Protein AF-A0A7W3Y2T0-F1 (afdb_monomer_lite)

Foldseek 3Di:
DDDDDDPDPPCDDCDPLLLVLLVQLLVLLVVLVVLCVVDPVVCVVDPVSLVSLLVSLLSQLVSLVPDDPLVCVQQVQAVSVVSVCSNCLNVPDPPDNPSVVSSCCSPPVSVSNNVSSVCVSVVNRGRCVPDDDPPPPDDDDDDDDDDDPDDDDDDDDDDDDDDDDDDDDDD

Organism: NCBI:txid1472722

Sequence (171 aa):
MTASQPGSPDQEPLDARTRQTLHDFLDFAATAARLVARGREAHDADEMLRLSGEAILHRIGEAVARPANDFTTAHPEVRWRAMKGMRDLVAHDYGAVDHGIPWNAMAHNLPQEAAHVRRILDGAGLPIAMTAPPVLTGRSFPCRSPFPLSFHDKGPSAGGPMDLPFADRPG

Structure (mmCIF, N/CA/C/O backbone):
data_AF-A0A7W3Y2T0-F1
#
_entry.id   AF-A0A7W3Y2T0-F1
#
loop_
_atom_site.group_PDB
_atom_site.id
_atom_site.type_symbol
_atom_site.label_atom_id
_atom_site.label_alt_id
_atom_site.label_comp_id
_atom_site.label_asym_id
_atom_site.label_entity_id
_atom_site.label_seq_id
_atom_site.pdbx_PDB_ins_code
_atom_site.Cartn_x
_atom_site.Cartn_y
_atom_site.Cartn_z
_atom_site.occupancy
_atom_site.B_iso_or_equiv
_atom_site.auth_seq_id
_atom_site.auth_comp_id
_atom_site.auth_asym_id
_atom_site.auth_atom_id
_atom_site.pdbx_PDB_model_num
ATOM 1 N N . MET A 1 1 ? -46.675 2.358 22.262 1.00 40.41 1 MET A N 1
ATOM 2 C CA . MET A 1 1 ? -45.596 1.957 23.187 1.00 40.41 1 MET A CA 1
ATOM 3 C C . MET A 1 1 ? -44.780 0.874 22.506 1.00 40.41 1 MET A C 1
ATOM 5 O O . MET A 1 1 ? -45.141 -0.290 22.569 1.00 40.41 1 MET A O 1
ATOM 9 N N . THR A 1 2 ? -43.733 1.268 21.795 1.00 35.81 2 THR A N 1
ATOM 10 C CA . THR A 1 2 ? -42.737 0.357 21.222 1.00 35.81 2 THR A CA 1
ATOM 11 C C . THR A 1 2 ? -41.405 0.849 21.754 1.00 35.81 2 THR A C 1
ATOM 13 O O . THR A 1 2 ? -40.975 1.954 21.436 1.00 35.81 2 THR A O 1
ATOM 16 N N . ALA A 1 3 ? -40.830 0.088 22.680 1.00 39.66 3 ALA A N 1
ATOM 17 C CA . ALA A 1 3 ? -39.536 0.393 23.258 1.00 39.66 3 ALA A CA 1
ATOM 18 C C . ALA A 1 3 ? -38.460 0.133 22.198 1.00 39.66 3 ALA A C 1
ATOM 20 O O . ALA A 1 3 ? -38.261 -1.008 21.784 1.00 39.66 3 ALA A O 1
ATOM 21 N N . SER A 1 4 ? -37.786 1.194 21.754 1.00 36.28 4 SER A N 1
ATOM 22 C CA . SER A 1 4 ? -36.496 1.084 21.077 1.00 36.28 4 SER A CA 1
ATOM 23 C C . SER A 1 4 ? -35.505 0.465 22.057 1.00 36.28 4 SER A C 1
ATOM 25 O O . SER A 1 4 ? -35.244 1.040 23.114 1.00 36.28 4 SER A O 1
ATOM 27 N N . GLN A 1 5 ? -34.972 -0.714 21.739 1.00 42.38 5 GLN A N 1
ATOM 28 C CA . GLN A 1 5 ? -33.825 -1.242 22.470 1.00 42.38 5 GLN A CA 1
ATOM 29 C C . GLN A 1 5 ? -32.589 -0.368 22.189 1.00 42.38 5 GLN A C 1
ATOM 31 O O . GLN A 1 5 ? -32.382 0.020 21.036 1.00 42.38 5 GLN A O 1
ATOM 36 N N . PRO A 1 6 ? -31.759 -0.062 23.200 1.00 41.94 6 PRO A N 1
ATOM 37 C CA . PRO A 1 6 ? -30.452 0.536 22.972 1.00 41.94 6 PRO A CA 1
ATOM 38 C C . PRO A 1 6 ? -29.530 -0.526 22.359 1.00 41.94 6 PRO A C 1
ATOM 40 O O . PRO A 1 6 ? -29.431 -1.639 22.875 1.00 41.94 6 PRO A O 1
ATOM 43 N N . GLY A 1 7 ? -28.890 -0.194 21.236 1.00 36.25 7 GLY A N 1
ATOM 44 C CA . GLY A 1 7 ? -27.866 -1.039 20.626 1.00 36.25 7 GLY A CA 1
ATOM 45 C C . GLY A 1 7 ? -26.727 -1.313 21.611 1.00 36.25 7 GLY A C 1
ATOM 46 O O . GLY A 1 7 ? -26.342 -0.432 22.380 1.00 36.25 7 GLY A O 1
ATOM 47 N N . SER A 1 8 ? -26.230 -2.549 21.611 1.00 35.34 8 SER A N 1
ATOM 48 C CA . SER A 1 8 ? -25.136 -3.006 22.466 1.00 35.34 8 SER A CA 1
ATOM 49 C C . SER A 1 8 ? -23.892 -2.104 22.339 1.00 35.34 8 SER A C 1
ATOM 51 O O . SER A 1 8 ? -23.521 -1.760 21.218 1.00 35.34 8 SER A O 1
ATOM 53 N N . PRO A 1 9 ? -23.210 -1.759 23.448 1.00 42.84 9 PRO A N 1
ATOM 54 C CA . PRO A 1 9 ? -22.029 -0.886 23.446 1.00 42.84 9 PRO A CA 1
ATOM 55 C C . PRO A 1 9 ? -20.768 -1.511 22.814 1.00 42.84 9 PRO A C 1
ATOM 57 O O . PRO A 1 9 ? -19.776 -0.815 22.635 1.00 42.84 9 PRO A O 1
ATOM 60 N N . ASP A 1 10 ? -20.806 -2.794 22.442 1.00 42.66 10 ASP A N 1
ATOM 61 C CA . ASP A 1 10 ? -19.624 -3.567 22.026 1.00 42.66 10 ASP A CA 1
ATOM 62 C C . ASP A 1 10 ? -19.357 -3.574 20.509 1.00 42.66 10 ASP A C 1
ATOM 64 O O . ASP A 1 10 ? -18.507 -4.322 20.026 1.00 42.66 10 ASP A O 1
ATOM 68 N N . GLN A 1 11 ? -20.060 -2.747 19.733 1.00 44.31 11 GLN A N 1
ATOM 69 C CA . GLN A 1 11 ? -19.745 -2.513 18.320 1.00 44.31 11 GLN A CA 1
ATOM 70 C C . GLN A 1 11 ? -19.699 -1.015 18.052 1.00 44.31 11 GLN A C 1
ATOM 72 O O . GLN A 1 11 ? -20.593 -0.457 17.415 1.00 44.31 11 GLN A O 1
ATOM 77 N N . GLU A 1 12 ? -18.664 -0.346 18.568 1.00 50.41 12 GLU A N 1
ATOM 78 C CA . GLU A 1 12 ? -18.402 1.020 18.135 1.00 50.41 12 GLU A CA 1
ATOM 79 C C . GLU A 1 12 ? -18.149 0.988 16.616 1.00 50.41 12 GLU A C 1
ATOM 81 O O . GLU A 1 12 ? -17.284 0.233 16.152 1.00 50.41 12 GLU A O 1
ATOM 86 N N . PRO A 1 13 ? -18.925 1.731 15.809 1.00 65.50 13 PRO A N 1
ATOM 87 C CA . PRO A 1 13 ? -18.703 1.787 14.375 1.00 65.50 13 PRO A CA 1
ATOM 88 C C . PRO A 1 13 ? -17.258 2.207 14.116 1.00 65.50 13 PRO A C 1
ATOM 90 O O . PRO A 1 13 ? -16.822 3.203 14.685 1.00 65.50 13 PRO A O 1
ATOM 93 N N . LEU A 1 14 ? -16.548 1.480 13.239 1.00 76.56 14 LEU A N 1
ATOM 94 C CA . LEU A 1 14 ? -15.235 1.873 12.701 1.00 76.56 14 LEU A CA 1
ATOM 95 C C . LEU A 1 14 ? -15.157 3.400 12.590 1.00 76.56 14 LEU A C 1
ATOM 97 O O . LEU A 1 14 ? -15.945 3.990 11.834 1.00 76.56 14 LEU A O 1
ATOM 101 N N . ASP A 1 15 ? -14.255 4.031 13.342 1.00 85.25 15 ASP A N 1
ATOM 102 C CA . ASP A 1 15 ? -14.199 5.487 13.392 1.00 85.25 15 ASP A CA 1
ATOM 103 C C . ASP A 1 15 ? -13.900 6.054 11.993 1.00 85.25 15 ASP A C 1
ATOM 105 O O . ASP A 1 15 ? -13.256 5.417 11.149 1.00 85.25 15 ASP A O 1
ATOM 109 N N . ALA A 1 16 ? -14.412 7.251 11.704 1.00 86.50 16 ALA A N 1
ATOM 110 C CA . ALA A 1 16 ? -14.330 7.828 10.362 1.00 86.50 16 ALA A CA 1
ATOM 111 C C . ALA A 1 16 ? -12.880 7.988 9.872 1.00 86.50 16 ALA A C 1
ATOM 113 O O . ALA A 1 16 ? -12.608 7.823 8.681 1.00 86.50 16 ALA A O 1
ATOM 114 N N . ARG A 1 17 ? -11.939 8.260 10.784 1.00 87.31 17 ARG A N 1
ATOM 115 C CA . ARG A 1 17 ? -10.523 8.456 10.460 1.00 87.31 17 ARG A CA 1
ATOM 116 C C . ARG A 1 17 ? -9.837 7.132 10.133 1.00 87.31 17 ARG A C 1
ATOM 118 O O . ARG A 1 17 ? -9.076 7.077 9.165 1.00 87.31 17 ARG A O 1
ATOM 125 N N . THR A 1 18 ? -10.111 6.076 10.892 1.00 90.12 18 THR A N 1
ATOM 126 C CA . THR A 1 18 ? -9.623 4.725 10.591 1.00 90.12 18 THR A CA 1
ATOM 127 C C . THR A 1 18 ? -10.202 4.245 9.273 1.00 90.12 18 THR A C 1
ATOM 129 O O . THR A 1 18 ? -9.437 3.826 8.410 1.00 90.12 18 THR A O 1
ATOM 132 N N . ARG A 1 19 ? -11.512 4.406 9.043 1.00 91.06 19 ARG A N 1
ATOM 133 C CA . ARG A 1 19 ? -12.128 4.063 7.751 1.00 91.06 19 ARG A CA 1
ATOM 134 C C . ARG A 1 19 ? -11.444 4.782 6.587 1.00 91.06 19 ARG A C 1
ATOM 136 O O . ARG A 1 19 ? -11.076 4.127 5.617 1.00 91.06 19 ARG A O 1
ATOM 143 N N . GLN A 1 20 ? -11.218 6.093 6.696 1.00 91.25 20 GLN A N 1
ATOM 144 C CA . GLN A 1 20 ? -10.504 6.846 5.662 1.00 91.25 20 GLN A CA 1
ATOM 145 C C . GLN A 1 20 ? -9.081 6.315 5.454 1.00 91.25 20 GLN A C 1
ATOM 147 O O . GLN A 1 20 ? -8.663 6.096 4.326 1.00 91.25 20 GLN A O 1
ATOM 152 N N . THR A 1 21 ? -8.363 6.027 6.539 1.00 92.12 21 THR A N 1
ATOM 153 C CA . THR A 1 21 ? -7.005 5.469 6.480 1.00 92.12 21 THR A CA 1
ATOM 154 C C . THR A 1 21 ? -6.959 4.126 5.741 1.00 92.12 21 THR A C 1
ATOM 156 O O . THR A 1 21 ? -6.023 3.867 4.985 1.00 92.12 21 THR A O 1
ATOM 159 N N . LEU A 1 22 ? -7.963 3.267 5.937 1.00 94.31 22 LEU A N 1
ATOM 160 C CA . LEU A 1 22 ? -8.076 1.992 5.225 1.00 94.31 22 LEU A CA 1
ATOM 161 C C . LEU A 1 22 ? -8.384 2.188 3.733 1.00 94.31 22 LEU A C 1
ATOM 163 O O . LEU A 1 22 ? -7.882 1.427 2.908 1.00 94.31 22 LEU A O 1
ATOM 167 N N . HIS A 1 23 ? -9.163 3.208 3.367 1.00 95.19 23 HIS A N 1
ATOM 168 C CA . HIS A 1 23 ? -9.353 3.572 1.961 1.00 95.19 23 HIS A CA 1
ATOM 169 C C . HIS A 1 23 ? -8.061 4.104 1.332 1.00 95.19 23 HIS A C 1
ATOM 171 O O . HIS A 1 23 ? -7.657 3.589 0.290 1.00 95.19 23 HIS A O 1
ATOM 177 N N . ASP A 1 24 ? -7.358 5.026 2.001 1.00 94.81 24 ASP A N 1
ATOM 178 C CA . ASP A 1 24 ? -6.063 5.551 1.540 1.00 94.81 24 ASP A CA 1
ATOM 179 C C . ASP A 1 24 ? -5.069 4.402 1.292 1.00 94.81 24 ASP A C 1
ATOM 181 O O . ASP A 1 24 ? -4.380 4.342 0.272 1.00 94.81 24 ASP A O 1
ATOM 185 N N . PHE A 1 25 ? -5.034 3.437 2.215 1.00 95.50 25 PHE A N 1
ATOM 186 C CA . PHE A 1 25 ? -4.240 2.223 2.079 1.00 95.50 25 PHE A CA 1
ATOM 187 C C . PHE A 1 25 ? -4.566 1.443 0.796 1.00 95.50 25 PHE A C 1
ATOM 189 O O . PHE A 1 25 ? -3.652 1.042 0.069 1.00 95.50 25 PHE A O 1
ATOM 196 N N . LEU A 1 26 ? -5.852 1.223 0.506 1.00 97.12 26 LEU A N 1
ATOM 197 C CA . LEU A 1 26 ? -6.284 0.499 -0.691 1.00 97.12 26 LEU A CA 1
ATOM 198 C C . LEU A 1 26 ? -5.931 1.253 -1.979 1.00 97.12 26 LEU A C 1
ATOM 200 O O . LEU A 1 26 ? -5.531 0.616 -2.957 1.00 97.12 26 LEU A O 1
ATOM 204 N N . ASP A 1 27 ? -6.007 2.582 -1.976 1.00 97.56 27 ASP A N 1
ATOM 205 C CA . ASP A 1 27 ? -5.626 3.413 -3.124 1.00 97.56 27 ASP A CA 1
ATOM 206 C C . ASP A 1 27 ? -4.120 3.331 -3.413 1.00 97.56 27 ASP A C 1
ATOM 208 O O . ASP A 1 27 ? -3.691 3.193 -4.571 1.00 97.56 27 ASP A O 1
ATOM 212 N N . PHE A 1 28 ? -3.292 3.335 -2.365 1.00 97.00 28 PHE A N 1
ATOM 213 C CA . PHE A 1 28 ? -1.854 3.115 -2.510 1.00 97.00 28 PHE A CA 1
ATOM 214 C C . PHE A 1 28 ? -1.535 1.694 -2.976 1.00 97.00 28 PHE A C 1
ATOM 216 O O . PHE A 1 28 ? -0.730 1.528 -3.895 1.00 97.00 28 PHE A O 1
ATOM 223 N N . ALA A 1 29 ? -2.206 0.676 -2.431 1.00 96.69 29 ALA A N 1
ATOM 224 C CA . ALA A 1 29 ? -2.040 -0.707 -2.872 1.00 96.69 29 ALA A CA 1
ATOM 225 C C . ALA A 1 29 ? -2.439 -0.892 -4.349 1.00 96.69 29 ALA A C 1
ATOM 227 O O . ALA A 1 29 ? -1.730 -1.557 -5.105 1.00 96.69 29 ALA A O 1
ATOM 228 N N . ALA A 1 30 ? -3.519 -0.249 -4.800 1.00 97.88 30 ALA A N 1
ATOM 229 C CA . ALA A 1 30 ? -3.918 -0.252 -6.207 1.00 97.88 30 ALA A CA 1
ATOM 230 C C . ALA A 1 30 ? -2.880 0.445 -7.102 1.00 97.88 30 ALA A C 1
ATOM 232 O O . ALA A 1 30 ? -2.635 0.018 -8.232 1.00 97.88 30 ALA A O 1
ATOM 233 N N . THR A 1 31 ? -2.245 1.506 -6.603 1.00 97.75 31 THR A N 1
ATOM 234 C CA . THR A 1 31 ? -1.157 2.192 -7.311 1.00 97.75 31 THR A CA 1
ATOM 235 C C . THR A 1 31 ? 0.086 1.311 -7.422 1.00 97.75 31 THR A C 1
ATOM 237 O O . THR A 1 31 ? 0.636 1.191 -8.517 1.00 97.75 31 THR A O 1
ATOM 240 N N . ALA A 1 32 ? 0.470 0.617 -6.345 1.00 96.56 32 ALA A N 1
ATOM 241 C CA . ALA A 1 32 ? 1.538 -0.382 -6.377 1.00 96.56 32 ALA A CA 1
ATOM 242 C C . ALA A 1 32 ? 1.229 -1.512 -7.372 1.00 96.56 32 ALA A C 1
ATOM 244 O O . ALA A 1 32 ? 2.092 -1.890 -8.159 1.00 96.56 32 ALA A O 1
ATOM 245 N N . ALA A 1 33 ? -0.015 -2.000 -7.415 1.00 97.69 33 ALA A N 1
ATOM 246 C CA . ALA A 1 33 ? -0.423 -3.038 -8.361 1.00 97.69 33 ALA A CA 1
ATOM 247 C C . ALA A 1 33 ? -0.262 -2.597 -9.827 1.00 97.69 33 ALA A C 1
ATOM 249 O O . ALA A 1 33 ? 0.194 -3.382 -10.657 1.00 97.69 33 ALA A O 1
ATOM 250 N N . ARG A 1 34 ? -0.570 -1.331 -10.155 1.00 97.50 34 ARG A N 1
ATOM 251 C CA . ARG A 1 34 ? -0.328 -0.779 -11.503 1.00 97.50 34 ARG A CA 1
ATOM 252 C C . ARG A 1 34 ? 1.158 -0.713 -11.849 1.00 97.50 34 ARG A C 1
ATOM 254 O O . ARG A 1 34 ? 1.508 -0.913 -13.006 1.00 97.50 34 ARG A O 1
ATOM 261 N N . LEU A 1 35 ? 2.015 -0.439 -10.868 1.00 96.06 35 LEU A N 1
ATOM 262 C CA . LEU A 1 35 ? 3.466 -0.436 -11.045 1.00 96.06 35 LEU A CA 1
ATOM 263 C C . LEU A 1 35 ? 3.983 -1.860 -11.289 1.00 96.06 35 LEU A C 1
ATOM 265 O O . LEU A 1 35 ? 4.676 -2.092 -12.276 1.00 96.06 35 LEU A O 1
ATOM 269 N N . VAL A 1 36 ? 3.559 -2.823 -10.467 1.00 96.88 36 VAL A N 1
ATOM 270 C CA . VAL A 1 36 ? 3.893 -4.251 -10.624 1.00 96.88 36 VAL A CA 1
ATOM 271 C C . VAL A 1 36 ? 3.432 -4.791 -11.980 1.00 96.88 36 VAL A C 1
ATOM 273 O O . VAL A 1 36 ? 4.156 -5.557 -12.612 1.00 96.88 36 VAL A O 1
ATOM 276 N N . ALA A 1 37 ? 2.274 -4.349 -12.479 1.00 97.56 37 ALA A N 1
ATOM 277 C CA . ALA A 1 37 ? 1.767 -4.737 -13.796 1.00 97.56 37 ALA A CA 1
ATOM 278 C C . ALA A 1 37 ? 2.668 -4.294 -14.967 1.00 97.56 37 ALA A C 1
ATOM 280 O O . ALA A 1 37 ? 2.558 -4.862 -16.052 1.00 97.56 37 ALA A O 1
ATOM 281 N N . ARG A 1 38 ? 3.576 -3.324 -14.768 1.00 96.69 38 ARG A N 1
ATOM 282 C CA . ARG A 1 38 ? 4.591 -2.948 -15.774 1.00 96.69 38 ARG A CA 1
ATOM 283 C C . ARG A 1 38 ? 5.725 -3.972 -15.881 1.00 96.69 38 ARG A C 1
ATOM 285 O O . ARG A 1 38 ? 6.488 -3.920 -16.838 1.00 96.69 38 ARG A O 1
ATOM 292 N N . GLY A 1 39 ? 5.809 -4.907 -14.936 1.00 96.06 39 GLY A N 1
ATOM 293 C CA . GLY A 1 39 ? 6.780 -5.994 -14.924 1.00 96.06 39 GLY A CA 1
ATOM 294 C C . GLY A 1 39 ? 8.044 -5.683 -14.126 1.00 96.06 39 GLY A C 1
ATOM 295 O O . GLY A 1 39 ? 8.421 -4.528 -13.919 1.00 96.06 39 GLY A O 1
ATOM 296 N N . ARG A 1 40 ? 8.706 -6.758 -13.679 1.00 93.50 40 ARG A N 1
ATOM 297 C CA . ARG A 1 40 ? 9.927 -6.690 -12.865 1.00 93.50 40 ARG A CA 1
ATOM 298 C C . ARG A 1 40 ? 11.078 -6.024 -13.612 1.00 93.50 40 ARG A C 1
ATOM 300 O O . ARG A 1 40 ? 11.778 -5.202 -13.043 1.00 93.50 40 ARG A O 1
ATOM 307 N N . GLU A 1 41 ? 11.249 -6.368 -14.883 1.00 94.00 41 GLU A N 1
ATOM 308 C CA . GLU A 1 41 ? 12.319 -5.827 -15.721 1.00 94.00 41 GLU A CA 1
ATOM 309 C C . GLU A 1 41 ? 12.200 -4.306 -15.882 1.00 94.00 41 GLU A C 1
ATOM 311 O O . GLU A 1 41 ? 13.180 -3.593 -15.694 1.00 94.00 41 GLU A O 1
ATOM 316 N N . ALA A 1 42 ? 10.988 -3.797 -16.133 1.00 93.94 42 ALA A N 1
ATOM 317 C CA . ALA A 1 42 ? 10.744 -2.360 -16.228 1.00 93.94 42 ALA A CA 1
ATOM 318 C C . ALA A 1 42 ? 11.053 -1.641 -14.908 1.00 93.94 42 ALA A C 1
ATOM 320 O O . ALA A 1 42 ? 11.669 -0.581 -14.919 1.00 93.94 42 ALA A O 1
ATOM 321 N N . HIS A 1 43 ? 10.653 -2.226 -13.774 1.00 92.81 43 HIS A N 1
ATOM 322 C CA . HIS A 1 43 ? 10.988 -1.690 -12.456 1.00 92.81 43 HIS A CA 1
ATOM 323 C C . HIS A 1 43 ? 12.501 -1.644 -12.223 1.00 92.81 43 HIS A C 1
ATOM 325 O O . HIS A 1 43 ? 13.007 -0.627 -11.771 1.00 92.81 43 HIS A O 1
ATOM 331 N N . ASP A 1 44 ? 13.233 -2.708 -12.544 1.00 89.44 44 ASP A N 1
ATOM 332 C CA . ASP A 1 44 ? 14.676 -2.764 -12.284 1.00 89.44 44 ASP A CA 1
ATOM 333 C C . ASP A 1 44 ? 15.478 -1.841 -13.214 1.00 89.44 44 ASP A C 1
ATOM 335 O O . ASP A 1 44 ? 16.507 -1.304 -12.803 1.00 89.44 44 ASP A O 1
ATOM 339 N N . ALA A 1 45 ? 14.996 -1.626 -14.441 1.00 91.56 45 ALA A N 1
ATOM 340 C CA . ALA A 1 45 ? 15.647 -0.776 -15.435 1.00 91.56 45 ALA A CA 1
ATOM 341 C C . ALA A 1 45 ? 15.374 0.731 -15.253 1.00 91.56 45 ALA A C 1
ATOM 343 O O . ALA A 1 45 ? 16.165 1.546 -15.728 1.00 91.56 45 ALA A O 1
ATOM 344 N N . ASP A 1 46 ? 14.277 1.119 -14.591 1.00 93.50 46 ASP A N 1
ATOM 345 C CA . ASP A 1 46 ? 13.851 2.518 -14.455 1.00 93.50 46 ASP A CA 1
ATOM 346 C C . ASP A 1 46 ? 13.916 2.990 -12.993 1.00 93.50 46 ASP A C 1
ATOM 348 O O . ASP A 1 46 ? 13.112 2.612 -12.138 1.00 93.50 46 ASP A O 1
ATOM 352 N N . GLU A 1 47 ? 14.867 3.878 -12.700 1.00 90.75 47 GLU A N 1
ATOM 353 C CA . GLU A 1 47 ? 15.018 4.508 -11.386 1.00 90.75 47 GLU A CA 1
ATOM 354 C C . GLU A 1 47 ? 13.754 5.232 -10.910 1.00 90.75 47 GLU A C 1
ATOM 356 O O . GLU A 1 47 ? 13.404 5.131 -9.734 1.00 90.75 47 GLU A O 1
ATOM 361 N N . MET A 1 48 ? 13.014 5.888 -11.803 1.00 93.06 48 MET A N 1
ATOM 362 C CA . MET A 1 48 ? 11.784 6.584 -11.428 1.00 93.06 48 MET A CA 1
ATOM 363 C C . MET A 1 48 ? 10.687 5.603 -11.016 1.00 93.06 48 MET A C 1
ATOM 365 O O . MET A 1 48 ? 9.896 5.914 -10.121 1.00 93.06 48 MET A O 1
ATOM 369 N N . LEU A 1 49 ? 10.642 4.406 -11.614 1.00 93.00 49 LEU A N 1
ATOM 370 C CA . LEU A 1 49 ? 9.731 3.349 -11.168 1.00 93.00 49 LEU A CA 1
ATOM 371 C C . LEU A 1 49 ? 10.137 2.802 -9.798 1.00 93.00 49 LEU A C 1
ATOM 373 O O . LEU A 1 49 ? 9.257 2.621 -8.955 1.00 93.00 49 LEU A O 1
ATOM 377 N N . ARG A 1 50 ? 11.433 2.610 -9.529 1.00 91.19 50 ARG A N 1
ATOM 378 C CA . ARG A 1 50 ? 11.910 2.180 -8.199 1.00 91.19 50 ARG A CA 1
ATOM 379 C C . ARG A 1 50 ? 11.563 3.202 -7.121 1.00 91.19 50 ARG A C 1
ATOM 381 O O . ARG A 1 50 ? 10.872 2.868 -6.160 1.00 91.19 50 ARG A O 1
ATOM 388 N N . LEU A 1 51 ? 11.924 4.467 -7.344 1.00 91.12 51 LEU A N 1
ATOM 389 C CA . LEU A 1 51 ? 11.627 5.569 -6.425 1.00 91.12 51 LEU A CA 1
ATOM 390 C C . LEU A 1 51 ? 10.118 5.754 -6.221 1.00 91.12 51 LEU A C 1
ATOM 392 O O . LEU A 1 51 ? 9.659 6.022 -5.109 1.00 91.12 51 LEU A O 1
ATOM 396 N N . SER A 1 52 ? 9.314 5.574 -7.275 1.00 93.94 52 SER A N 1
ATOM 397 C CA . SER A 1 52 ? 7.857 5.611 -7.149 1.00 93.94 52 SER A CA 1
ATOM 398 C C . SER A 1 52 ? 7.332 4.469 -6.276 1.00 93.94 52 SER A C 1
ATOM 400 O O . SER A 1 52 ? 6.445 4.714 -5.456 1.00 93.94 52 SER A O 1
ATOM 402 N N . GLY A 1 53 ? 7.865 3.253 -6.424 1.00 93.38 53 GLY A N 1
ATOM 403 C CA . GLY A 1 53 ? 7.517 2.102 -5.590 1.00 93.38 53 GLY A CA 1
ATOM 404 C C . GLY A 1 53 ? 7.872 2.318 -4.120 1.00 93.38 53 GLY A C 1
ATOM 405 O O . GLY A 1 53 ? 7.027 2.139 -3.242 1.00 93.38 53 GLY A O 1
ATOM 406 N N . GLU A 1 54 ? 9.083 2.799 -3.853 1.00 91.75 54 GLU A N 1
ATOM 407 C CA . GLU A 1 54 ? 9.552 3.166 -2.512 1.00 91.75 54 GLU A CA 1
ATOM 408 C C . GLU A 1 54 ? 8.657 4.230 -1.860 1.00 91.75 54 GLU A C 1
ATOM 410 O O . GLU A 1 54 ? 8.207 4.062 -0.723 1.00 91.75 54 GLU A O 1
ATOM 415 N N . ALA A 1 55 ? 8.303 5.286 -2.599 1.00 93.19 55 ALA A N 1
ATOM 416 C CA . ALA A 1 55 ? 7.405 6.328 -2.107 1.00 93.19 55 ALA A CA 1
ATOM 417 C C . ALA A 1 55 ? 6.001 5.790 -1.773 1.00 93.19 55 ALA A C 1
ATOM 419 O O . ALA A 1 55 ? 5.386 6.225 -0.795 1.00 93.19 55 ALA A O 1
ATOM 420 N N . ILE A 1 56 ? 5.483 4.840 -2.559 1.00 94.75 56 ILE A N 1
ATOM 421 C CA . ILE A 1 56 ? 4.196 4.188 -2.278 1.00 94.75 56 ILE A CA 1
ATOM 422 C C . ILE A 1 56 ? 4.284 3.368 -0.986 1.00 94.75 56 ILE A C 1
ATOM 424 O O . ILE A 1 56 ? 3.417 3.508 -0.122 1.00 94.75 56 ILE A O 1
ATOM 428 N N . LEU A 1 57 ? 5.335 2.562 -0.817 1.00 93.50 57 LEU A N 1
ATOM 429 C CA . LEU A 1 57 ? 5.550 1.765 0.397 1.00 93.50 57 LEU A CA 1
ATOM 430 C C . LEU A 1 57 ? 5.690 2.643 1.645 1.00 93.50 57 LEU A C 1
ATOM 432 O O . LEU A 1 57 ? 5.118 2.329 2.692 1.00 93.50 57 LEU A O 1
ATOM 436 N N . HIS A 1 58 ? 6.371 3.782 1.523 1.00 92.69 58 HIS A N 1
ATOM 437 C CA . HIS A 1 58 ? 6.481 4.754 2.604 1.00 92.69 58 HIS A CA 1
ATOM 438 C C . HIS A 1 58 ? 5.118 5.329 3.013 1.00 92.69 58 HIS A C 1
ATOM 440 O O . HIS A 1 58 ? 4.768 5.315 4.195 1.00 92.69 58 HIS A O 1
ATOM 446 N N . ARG A 1 59 ? 4.311 5.769 2.038 1.00 93.81 59 ARG A N 1
ATOM 447 C CA . ARG A 1 59 ? 2.956 6.299 2.282 1.00 93.81 59 ARG A CA 1
ATOM 448 C C . ARG A 1 59 ? 2.030 5.263 2.906 1.00 93.81 59 ARG A C 1
ATOM 450 O O . ARG A 1 59 ? 1.251 5.598 3.795 1.00 93.81 59 ARG A O 1
ATOM 457 N N . ILE A 1 60 ? 2.143 4.005 2.483 1.00 94.25 60 ILE A N 1
ATOM 458 C CA . ILE A 1 60 ? 1.421 2.891 3.100 1.00 94.25 60 ILE A CA 1
ATOM 459 C C . ILE A 1 60 ? 1.809 2.761 4.572 1.00 94.25 60 ILE A C 1
ATOM 461 O O . ILE A 1 60 ? 0.919 2.727 5.421 1.00 94.25 60 ILE A O 1
ATOM 465 N N . GLY A 1 61 ? 3.110 2.744 4.877 1.00 92.25 61 GLY A N 1
ATOM 466 C CA . GLY A 1 61 ? 3.619 2.677 6.248 1.00 92.25 61 GLY A CA 1
ATOM 467 C C . GLY A 1 61 ? 3.123 3.824 7.132 1.00 92.25 61 GLY A C 1
ATOM 468 O O . GLY A 1 61 ? 2.771 3.603 8.292 1.00 92.25 61 GLY A O 1
ATOM 469 N N . GLU A 1 62 ? 3.036 5.036 6.582 1.00 91.69 62 GLU A N 1
ATOM 470 C CA . GLU A 1 62 ? 2.490 6.200 7.284 1.00 91.69 62 GLU A CA 1
ATOM 471 C C . GLU A 1 62 ? 0.978 6.080 7.523 1.00 91.69 62 GLU A C 1
ATOM 473 O O . GLU A 1 62 ? 0.510 6.333 8.636 1.00 91.69 62 GLU A O 1
ATOM 478 N N . ALA A 1 63 ? 0.212 5.659 6.513 1.00 90.75 63 ALA A N 1
ATOM 479 C CA . ALA A 1 63 ? -1.232 5.481 6.633 1.00 90.75 63 ALA A CA 1
ATOM 480 C C . ALA A 1 63 ? -1.556 4.480 7.751 1.00 90.75 63 ALA A C 1
ATOM 482 O O . ALA A 1 63 ? -2.255 4.818 8.706 1.00 90.75 63 ALA A O 1
ATOM 483 N N . VAL A 1 64 ? -0.957 3.286 7.723 1.00 90.81 64 VAL A N 1
ATOM 484 C CA . VAL A 1 64 ? -1.234 2.226 8.713 1.00 90.81 64 VAL A CA 1
ATOM 485 C C . VAL A 1 64 ? -0.711 2.527 10.123 1.00 90.81 64 VAL A C 1
ATOM 487 O O . VAL A 1 64 ? -0.994 1.775 11.056 1.00 90.81 64 VAL A O 1
ATOM 490 N N . ALA A 1 65 ? 0.069 3.595 10.311 1.00 88.25 65 ALA A N 1
ATOM 491 C CA . ALA A 1 65 ? 0.510 4.047 11.629 1.00 88.25 65 ALA A CA 1
ATOM 492 C C . ALA A 1 65 ? -0.560 4.861 12.377 1.00 88.25 65 ALA A C 1
ATOM 494 O O . ALA A 1 65 ? -0.431 5.048 13.586 1.00 88.25 65 ALA A O 1
ATOM 495 N N . ARG A 1 66 ? -1.600 5.332 11.677 1.00 87.06 66 ARG A N 1
ATOM 496 C CA . ARG A 1 66 ? -2.655 6.209 12.213 1.00 87.06 66 ARG A CA 1
ATOM 497 C C . ARG A 1 66 ? -3.736 5.511 13.052 1.00 87.06 66 ARG A C 1
ATOM 499 O O . ARG A 1 66 ? -4.189 6.155 13.998 1.00 87.06 66 ARG A O 1
ATOM 506 N N . PRO A 1 67 ? -4.188 4.278 12.742 1.00 85.38 67 PRO A N 1
ATOM 507 C CA . PRO A 1 67 ? -5.226 3.620 13.529 1.00 85.38 67 PRO A CA 1
ATOM 508 C C . PRO A 1 67 ? -4.779 3.373 14.973 1.00 85.38 67 PRO A C 1
ATOM 510 O O . PRO A 1 67 ? -3.595 3.139 15.240 1.00 85.38 67 PRO A O 1
ATOM 513 N N . ALA A 1 68 ? -5.739 3.401 15.900 1.00 82.25 68 ALA A N 1
ATOM 514 C CA . ALA A 1 68 ? -5.491 3.139 17.315 1.00 82.25 68 ALA A CA 1
ATOM 515 C C . ALA A 1 68 ? -4.970 1.709 17.550 1.00 82.25 68 ALA A C 1
ATOM 517 O O . ALA A 1 68 ? -5.248 0.787 16.780 1.00 82.25 68 ALA A O 1
ATOM 518 N N . ASN A 1 69 ? -4.227 1.511 18.644 1.00 82.56 69 ASN A N 1
ATOM 519 C CA . ASN A 1 69 ? -3.646 0.204 18.962 1.00 82.56 69 ASN A CA 1
ATOM 520 C C . ASN A 1 69 ? -4.724 -0.876 19.163 1.00 82.56 69 ASN A C 1
ATOM 522 O O . ASN A 1 69 ? -4.558 -2.005 18.698 1.00 82.56 69 ASN A O 1
ATOM 526 N N . ASP A 1 70 ? -5.847 -0.506 19.780 1.00 84.25 70 ASP A N 1
ATOM 527 C CA . ASP A 1 70 ? -6.981 -1.401 20.026 1.00 84.25 70 ASP A CA 1
ATOM 528 C C . ASP A 1 70 ? -7.560 -1.933 18.712 1.00 84.25 70 ASP A C 1
ATOM 530 O O . ASP A 1 70 ? -7.775 -3.135 18.570 1.00 84.25 70 ASP A O 1
ATOM 534 N N . PHE A 1 71 ? -7.681 -1.068 17.698 1.00 87.88 71 PHE A N 1
ATOM 535 C CA . PHE A 1 71 ? -8.106 -1.464 16.357 1.00 87.88 71 PHE A CA 1
ATOM 536 C C . PHE A 1 71 ? -7.130 -2.462 15.723 1.00 87.88 71 PHE A C 1
ATOM 538 O O . PHE A 1 71 ? -7.528 -3.524 15.250 1.00 87.88 71 PHE A O 1
ATOM 545 N N . THR A 1 72 ? -5.828 -2.165 15.756 1.00 87.62 72 THR A N 1
ATOM 546 C CA . THR A 1 72 ? -4.825 -3.078 15.182 1.00 87.62 72 THR A CA 1
ATOM 547 C C . THR A 1 72 ? -4.724 -4.406 15.938 1.00 87.62 72 THR A C 1
ATOM 549 O O . THR A 1 72 ? -4.376 -5.422 15.341 1.00 87.62 72 THR A O 1
ATOM 552 N N . THR A 1 73 ? -5.053 -4.413 17.232 1.00 87.12 73 THR A N 1
ATOM 553 C CA . THR A 1 73 ? -5.103 -5.622 18.068 1.00 87.12 73 THR A CA 1
ATOM 554 C C . THR A 1 73 ? -6.343 -6.461 17.764 1.00 87.12 73 THR A C 1
ATOM 556 O O . THR A 1 73 ? -6.264 -7.687 17.769 1.00 87.12 73 THR A O 1
ATOM 559 N N . ALA A 1 74 ? -7.471 -5.815 17.455 1.00 87.38 74 ALA A N 1
ATOM 560 C CA . ALA A 1 74 ? -8.711 -6.485 17.073 1.00 87.38 74 ALA A CA 1
ATOM 561 C C . ALA A 1 74 ? -8.647 -7.151 15.686 1.00 87.38 74 ALA A C 1
ATOM 563 O O . ALA A 1 74 ? -9.416 -8.079 15.444 1.00 87.38 74 ALA A O 1
ATOM 564 N N . HIS A 1 75 ? -7.723 -6.711 14.822 1.00 88.62 75 HIS A N 1
ATOM 565 C CA . HIS A 1 75 ? -7.560 -7.186 13.443 1.00 88.62 75 HIS A CA 1
ATOM 566 C C . HIS A 1 75 ? -6.163 -7.778 13.158 1.00 88.62 75 HIS A C 1
ATOM 568 O O . HIS A 1 75 ? -5.424 -7.232 12.330 1.00 88.62 75 HIS A O 1
ATOM 574 N N . PRO A 1 76 ? -5.740 -8.869 13.824 1.00 90.25 76 PRO A N 1
ATOM 575 C CA . PRO A 1 76 ? -4.404 -9.443 13.641 1.00 90.25 76 PRO A CA 1
ATOM 576 C C . PRO A 1 76 ? -4.205 -10.150 12.290 1.00 90.25 76 PRO A C 1
ATOM 578 O O . PRO A 1 76 ? -3.079 -10.530 11.964 1.00 90.25 76 PRO A O 1
ATOM 581 N N . GLU A 1 77 ? -5.267 -10.337 11.501 1.00 90.12 77 GLU A N 1
ATOM 582 C CA . GLU A 1 77 ? -5.193 -10.854 10.133 1.00 90.12 77 GLU A CA 1
ATOM 583 C C . GLU A 1 77 ? -4.374 -9.949 9.202 1.00 90.12 77 GLU A C 1
ATOM 585 O O . GLU A 1 77 ? -3.774 -10.442 8.247 1.00 90.12 77 GLU A O 1
ATOM 590 N N . VAL A 1 78 ? -4.302 -8.646 9.497 1.00 91.50 78 VAL A N 1
ATOM 591 C CA . VAL A 1 78 ? -3.408 -7.709 8.810 1.00 91.50 78 VAL A CA 1
ATOM 592 C C . VAL A 1 78 ? -2.083 -7.644 9.565 1.00 91.50 78 VAL A C 1
ATOM 594 O O . VAL A 1 78 ? -2.039 -7.409 10.777 1.00 91.50 78 VAL A O 1
ATOM 597 N N . ARG A 1 79 ? -0.957 -7.758 8.855 1.00 92.00 79 ARG A N 1
ATOM 598 C CA . ARG A 1 79 ? 0.386 -7.666 9.464 1.00 92.00 79 ARG A CA 1
ATOM 599 C C . ARG A 1 79 ? 0.795 -6.215 9.746 1.00 92.00 79 ARG A C 1
ATOM 601 O O . ARG A 1 79 ? 1.816 -5.740 9.245 1.00 92.00 79 ARG A O 1
ATOM 608 N N . TRP A 1 80 ? 0.048 -5.507 10.596 1.00 92.19 80 TRP A N 1
ATOM 609 C CA . TRP A 1 80 ? 0.219 -4.071 10.876 1.00 92.19 80 TRP A CA 1
ATOM 610 C C . TRP A 1 80 ? 1.657 -3.660 11.187 1.00 92.19 80 TRP A C 1
ATOM 612 O O . TRP A 1 80 ? 2.140 -2.655 10.673 1.00 92.19 80 TRP A O 1
ATOM 622 N N . ARG A 1 81 ? 2.368 -4.436 12.012 1.00 89.00 81 ARG A N 1
ATOM 623 C CA . ARG A 1 81 ? 3.759 -4.132 12.382 1.00 89.00 81 ARG A CA 1
ATOM 624 C C . ARG A 1 81 ? 4.700 -4.183 11.175 1.00 89.00 81 ARG A C 1
ATOM 626 O O . ARG A 1 81 ? 5.559 -3.316 11.055 1.00 89.00 81 ARG A O 1
ATOM 633 N N . ALA A 1 82 ? 4.530 -5.166 10.291 1.00 87.31 82 ALA A N 1
ATOM 634 C CA . ALA A 1 82 ? 5.322 -5.268 9.067 1.00 87.31 82 ALA A CA 1
ATOM 635 C C . ALA A 1 82 ? 4.996 -4.115 8.108 1.00 87.31 82 ALA A C 1
ATOM 637 O O . ALA A 1 82 ? 5.905 -3.506 7.553 1.00 87.31 82 ALA A O 1
ATOM 638 N N . MET A 1 83 ? 3.714 -3.758 7.994 1.00 89.62 83 MET A N 1
ATOM 639 C CA . MET A 1 83 ? 3.263 -2.633 7.174 1.00 89.62 83 MET A CA 1
ATOM 640 C C . MET A 1 83 ? 3.821 -1.292 7.666 1.00 89.62 83 MET A C 1
ATOM 642 O O . MET A 1 83 ? 4.326 -0.512 6.867 1.00 89.62 83 MET A O 1
ATOM 646 N N . LYS A 1 84 ? 3.823 -1.044 8.984 1.00 90.25 84 LYS A N 1
ATOM 647 C CA . LYS A 1 84 ? 4.436 0.160 9.578 1.00 90.25 84 LYS A CA 1
ATOM 648 C C . LYS A 1 84 ? 5.933 0.255 9.263 1.00 90.25 84 LYS A C 1
ATOM 650 O O . LYS A 1 84 ? 6.427 1.350 9.014 1.00 90.25 84 LYS A O 1
ATOM 655 N N . GLY A 1 85 ? 6.633 -0.882 9.229 1.00 85.31 85 GLY A N 1
ATOM 656 C CA . GLY A 1 85 ? 8.056 -0.957 8.883 1.00 85.31 85 GLY A CA 1
ATOM 657 C C . GLY A 1 85 ? 8.376 -0.650 7.415 1.00 85.31 85 GLY A C 1
ATOM 658 O O . GLY A 1 85 ? 9.536 -0.419 7.091 1.00 85.31 85 GLY A O 1
ATOM 659 N N . MET A 1 86 ? 7.381 -0.586 6.519 1.00 85.88 86 MET A N 1
ATOM 660 C CA . MET A 1 86 ? 7.617 -0.298 5.096 1.00 85.88 86 MET A CA 1
ATOM 661 C C . MET A 1 86 ? 8.214 1.086 4.842 1.00 85.88 86 MET A C 1
ATOM 663 O O . MET A 1 86 ? 8.925 1.275 3.860 1.00 85.88 86 MET A O 1
ATOM 667 N N . ARG A 1 87 ? 7.981 2.043 5.744 1.00 80.44 87 ARG A N 1
ATOM 668 C CA . ARG A 1 87 ? 8.587 3.378 5.664 1.00 80.44 87 ARG A CA 1
ATOM 669 C C . ARG A 1 87 ? 10.104 3.366 5.866 1.00 80.44 87 ARG A C 1
ATOM 671 O O . ARG A 1 87 ? 10.774 4.258 5.355 1.00 80.44 87 ARG A O 1
ATOM 678 N N . ASP A 1 88 ? 10.613 2.359 6.578 1.00 75.44 88 ASP A N 1
ATOM 679 C CA . ASP A 1 88 ? 12.029 2.211 6.915 1.00 75.44 88 ASP A CA 1
ATOM 680 C C . ASP A 1 88 ? 12.788 1.431 5.824 1.00 75.44 88 ASP A C 1
ATOM 682 O O . ASP A 1 88 ? 14.012 1.514 5.753 1.00 75.44 88 ASP A O 1
ATOM 686 N N . LEU A 1 89 ? 12.070 0.741 4.920 1.00 68.88 89 LEU A N 1
ATOM 687 C CA . LEU A 1 89 ? 12.651 0.071 3.743 1.00 68.88 89 LEU A CA 1
ATOM 688 C C . LEU A 1 89 ? 13.353 1.053 2.794 1.00 68.88 89 LEU A C 1
ATOM 690 O O . LEU A 1 89 ? 14.235 0.649 2.049 1.00 68.88 89 LEU A O 1
ATOM 694 N N . VAL A 1 90 ? 12.969 2.330 2.844 1.00 59.66 90 VAL A N 1
ATOM 695 C CA . VAL A 1 90 ? 13.526 3.423 2.029 1.00 59.66 90 VAL A CA 1
ATOM 696 C C . VAL A 1 90 ? 14.755 4.064 2.699 1.00 59.66 90 VAL A C 1
ATOM 698 O O . VAL A 1 90 ? 15.489 4.818 2.070 1.00 59.66 90 VAL A O 1
ATOM 701 N N . ALA A 1 91 ? 14.998 3.783 3.986 1.00 56.28 91 ALA A N 1
ATOM 702 C CA . ALA A 1 91 ? 15.944 4.534 4.814 1.00 56.28 91 ALA A CA 1
ATOM 703 C C . ALA A 1 91 ? 17.272 3.809 5.107 1.00 56.28 91 ALA A C 1
ATOM 705 O O . ALA A 1 91 ? 18.167 4.425 5.686 1.00 56.28 91 ALA A O 1
ATOM 706 N N . HIS A 1 92 ? 17.429 2.529 4.741 1.00 52.81 92 HIS A N 1
ATOM 707 C CA . HIS A 1 92 ? 18.673 1.785 4.987 1.00 52.81 92 HIS A CA 1
ATOM 708 C C . HIS A 1 92 ? 19.615 1.796 3.770 1.00 52.81 92 HIS A C 1
ATOM 710 O O . HIS A 1 92 ? 19.481 1.003 2.846 1.00 52.81 92 HIS A O 1
ATOM 716 N N . ASP A 1 93 ? 20.565 2.727 3.850 1.00 44.09 93 ASP A N 1
ATOM 717 C CA . ASP A 1 93 ? 21.905 2.803 3.255 1.00 44.09 93 ASP A CA 1
ATOM 718 C C . ASP A 1 93 ? 22.123 2.502 1.755 1.00 44.09 93 ASP A C 1
ATOM 720 O O . ASP A 1 93 ? 22.073 1.372 1.267 1.00 44.09 93 ASP A O 1
ATOM 724 N N . TYR A 1 94 ? 22.556 3.560 1.061 1.00 51.06 94 TYR A N 1
ATOM 725 C CA . TYR A 1 94 ? 23.024 3.670 -0.328 1.00 51.06 94 TYR A CA 1
ATOM 726 C C . TYR A 1 94 ? 24.323 2.878 -0.636 1.00 51.06 94 TYR A C 1
ATOM 728 O O . TYR A 1 94 ? 25.137 3.301 -1.455 1.00 51.06 94 TYR A O 1
ATOM 736 N N . GLY A 1 95 ? 24.555 1.736 0.016 1.00 46.03 95 GLY A N 1
ATOM 737 C CA . GLY A 1 95 ? 25.755 0.907 -0.177 1.00 46.03 95 GLY A CA 1
ATOM 738 C C . GLY A 1 95 ? 25.513 -0.379 -0.970 1.00 46.03 95 GLY A C 1
ATOM 739 O O . GLY A 1 95 ? 26.379 -0.806 -1.730 1.00 46.03 95 GLY A O 1
ATOM 740 N N . ALA A 1 96 ? 24.337 -0.993 -0.807 1.00 50.31 96 ALA A N 1
ATOM 741 C CA . ALA A 1 96 ? 23.922 -2.212 -1.504 1.00 50.31 96 ALA A CA 1
ATOM 742 C C . ALA A 1 96 ? 22.406 -2.404 -1.327 1.00 50.31 96 ALA A C 1
ATOM 744 O O . ALA A 1 96 ? 21.965 -3.281 -0.586 1.00 50.31 96 ALA A O 1
ATOM 745 N N . VAL A 1 97 ? 21.593 -1.536 -1.937 1.00 57.25 97 VAL A N 1
ATOM 746 C CA . VAL A 1 97 ? 20.134 -1.662 -1.841 1.00 57.25 97 VAL A CA 1
ATOM 747 C C . VAL A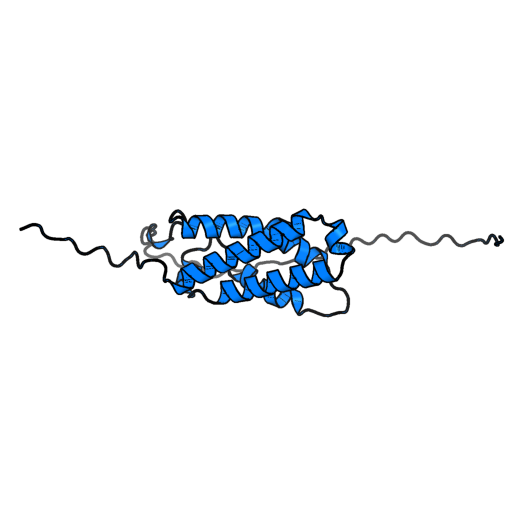 1 97 ? 19.717 -2.954 -2.543 1.00 57.25 97 VAL A C 1
ATOM 749 O O . VAL A 1 97 ? 19.842 -3.088 -3.761 1.00 57.25 97 VAL A O 1
ATOM 752 N N . ASP A 1 98 ? 19.211 -3.919 -1.777 1.00 65.75 98 ASP A N 1
ATOM 753 C CA . ASP A 1 98 ? 18.468 -5.045 -2.333 1.00 65.75 98 ASP A CA 1
ATOM 754 C C . ASP A 1 98 ? 17.130 -4.512 -2.867 1.00 65.75 98 ASP A C 1
ATOM 756 O O . ASP A 1 98 ? 16.103 -4.500 -2.183 1.00 65.75 98 ASP A O 1
ATO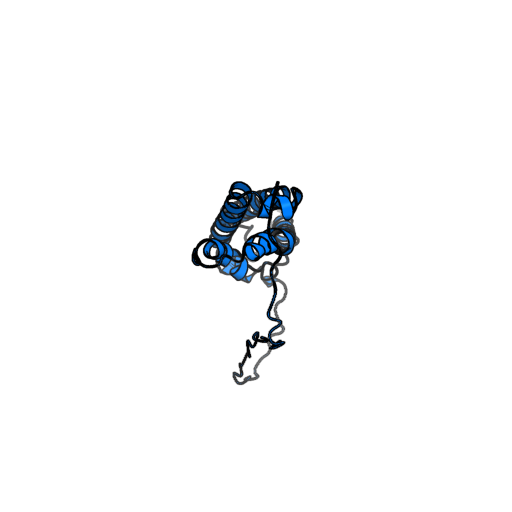M 760 N N . HIS A 1 99 ? 17.152 -4.037 -4.116 1.00 69.31 99 HIS A N 1
ATOM 761 C CA . HIS A 1 99 ? 15.972 -3.557 -4.840 1.00 69.31 99 HIS A CA 1
ATOM 762 C C . HIS A 1 99 ? 14.901 -4.650 -5.027 1.00 69.31 99 HIS A C 1
ATOM 764 O O . HIS A 1 99 ? 13.773 -4.353 -5.432 1.00 69.31 99 HIS A O 1
ATOM 770 N N . GLY A 1 100 ? 15.212 -5.909 -4.695 1.00 79.00 100 GLY A N 1
ATOM 771 C CA . GLY A 1 100 ? 14.237 -6.987 -4.612 1.00 79.00 100 GLY A CA 1
ATOM 772 C C . GLY A 1 100 ? 13.255 -6.818 -3.453 1.00 79.00 100 GLY A C 1
ATOM 773 O O . GLY A 1 100 ? 12.114 -7.271 -3.571 1.00 79.00 100 GLY A O 1
ATOM 774 N N . ILE A 1 101 ? 13.637 -6.134 -2.367 1.00 85.31 101 ILE A N 1
ATOM 775 C CA . ILE A 1 101 ? 12.778 -5.971 -1.185 1.00 85.31 101 ILE A CA 1
ATOM 776 C C . ILE A 1 101 ? 11.538 -5.111 -1.494 1.00 85.31 101 ILE A C 1
ATOM 778 O O . ILE A 1 101 ? 10.427 -5.604 -1.256 1.00 85.31 101 ILE A O 1
ATOM 782 N N . PRO A 1 102 ? 11.654 -3.887 -2.064 1.00 89.31 102 PRO A N 1
ATOM 783 C CA . PRO A 1 102 ? 10.484 -3.096 -2.450 1.00 89.31 102 PRO A CA 1
ATOM 784 C C . PRO A 1 102 ? 9.590 -3.819 -3.460 1.00 89.31 102 PRO A C 1
ATOM 786 O O . PRO A 1 102 ? 8.365 -3.833 -3.313 1.00 89.31 102 PRO A O 1
ATOM 789 N N . TRP A 1 103 ? 10.196 -4.481 -4.451 1.00 92.44 103 TRP A N 1
ATOM 790 C CA . TRP A 1 103 ? 9.452 -5.263 -5.434 1.00 92.44 103 TRP A CA 1
ATOM 791 C C . TRP A 1 103 ? 8.640 -6.378 -4.771 1.00 92.44 103 TRP A C 1
ATOM 793 O O . TRP A 1 103 ? 7.439 -6.494 -5.014 1.00 92.44 103 TRP A O 1
ATOM 803 N N . ASN A 1 104 ? 9.266 -7.181 -3.907 1.00 91.44 104 ASN A N 1
ATOM 804 C CA . ASN A 1 104 ? 8.603 -8.297 -3.238 1.00 91.44 104 ASN A CA 1
ATOM 805 C C . ASN A 1 104 ? 7.450 -7.815 -2.345 1.00 91.44 104 ASN A C 1
ATOM 807 O O . ASN A 1 104 ? 6.357 -8.387 -2.375 1.00 91.44 104 ASN A O 1
ATOM 811 N N . ALA A 1 105 ? 7.664 -6.709 -1.626 1.00 92.31 105 ALA A N 1
ATOM 812 C CA . ALA A 1 105 ? 6.622 -6.070 -0.835 1.00 92.31 105 ALA A CA 1
ATOM 813 C C . ALA A 1 105 ? 5.407 -5.693 -1.700 1.00 92.31 105 ALA A C 1
ATOM 815 O O . ALA A 1 105 ? 4.277 -6.042 -1.352 1.00 92.31 105 ALA A O 1
ATOM 816 N N . MET A 1 106 ? 5.627 -5.042 -2.847 1.00 94.94 106 MET A N 1
ATOM 817 C CA . MET A 1 106 ? 4.543 -4.636 -3.747 1.00 94.94 106 MET A CA 1
ATOM 818 C C . MET A 1 106 ? 3.862 -5.813 -4.455 1.00 94.94 106 MET A C 1
ATOM 820 O O . MET A 1 106 ? 2.636 -5.838 -4.552 1.00 94.94 106 MET A O 1
ATOM 824 N N . ALA A 1 107 ? 4.635 -6.778 -4.953 1.00 95.56 107 ALA A N 1
ATOM 825 C CA . ALA A 1 107 ? 4.132 -7.859 -5.796 1.00 95.56 107 ALA A CA 1
ATOM 826 C C . ALA A 1 107 ? 3.482 -9.002 -5.002 1.00 95.56 107 ALA A C 1
ATOM 828 O O . ALA A 1 107 ? 2.566 -9.651 -5.509 1.00 95.56 107 ALA A O 1
ATOM 829 N N . HIS A 1 108 ? 3.929 -9.252 -3.767 1.00 93.19 108 HIS A N 1
ATOM 830 C CA . HIS A 1 108 ? 3.524 -10.438 -3.008 1.00 93.19 108 HIS A CA 1
ATOM 831 C C . HIS A 1 108 ? 2.864 -10.111 -1.666 1.00 93.19 108 HIS A C 1
ATOM 833 O O . HIS A 1 108 ? 1.854 -10.728 -1.324 1.00 93.19 108 HIS A O 1
ATOM 839 N N . ASN A 1 109 ? 3.378 -9.136 -0.908 1.00 92.00 109 ASN A N 1
ATOM 840 C CA . ASN A 1 109 ? 2.824 -8.809 0.410 1.00 92.00 109 ASN A CA 1
ATOM 841 C C . ASN A 1 109 ? 1.574 -7.923 0.319 1.00 92.00 109 ASN A C 1
ATOM 843 O O . ASN A 1 109 ? 0.530 -8.288 0.860 1.00 92.00 109 ASN A O 1
ATOM 847 N N . LEU A 1 110 ? 1.659 -6.786 -0.381 1.00 94.62 110 LEU A N 1
ATOM 848 C CA . LEU A 1 110 ? 0.567 -5.808 -0.458 1.00 94.62 110 LEU A CA 1
ATOM 849 C C . LEU A 1 110 ? -0.773 -6.387 -0.934 1.00 94.62 110 LEU A C 1
ATOM 851 O O . LEU A 1 110 ? -1.787 -6.042 -0.324 1.00 94.62 110 LEU A O 1
ATOM 855 N N . PRO A 1 111 ? -0.839 -7.270 -1.952 1.00 96.56 111 PRO A N 1
ATOM 856 C CA . PRO A 1 111 ? -2.118 -7.813 -2.407 1.00 96.56 111 PRO A CA 1
ATOM 857 C C . PRO A 1 111 ? -2.846 -8.616 -1.321 1.00 96.56 111 PRO A C 1
ATOM 859 O O . PRO A 1 111 ? -4.072 -8.550 -1.218 1.00 96.56 111 PRO A O 1
ATOM 862 N N . GLN A 1 112 ? -2.096 -9.337 -0.480 1.00 95.62 112 GLN A N 1
ATOM 863 C CA . GLN A 1 112 ? -2.655 -10.108 0.633 1.00 95.62 112 GLN A CA 1
ATOM 864 C C . GLN A 1 112 ? -3.232 -9.176 1.703 1.00 95.62 112 GLN A C 1
ATOM 866 O O . GLN A 1 112 ? -4.370 -9.354 2.135 1.00 95.62 112 GLN A O 1
ATOM 871 N N . GLU A 1 113 ? -2.483 -8.142 2.089 1.00 95.00 113 GLU A N 1
ATOM 872 C CA . GLU A 1 113 ? -2.938 -7.167 3.088 1.00 95.00 113 GLU A CA 1
ATOM 873 C C . GLU A 1 113 ? -4.128 -6.336 2.579 1.00 95.00 113 GLU A C 1
ATOM 875 O O . GLU A 1 113 ? -5.068 -6.081 3.326 1.00 95.00 113 GLU A O 1
ATOM 880 N N . ALA A 1 114 ? -4.161 -5.989 1.288 1.00 96.19 114 ALA A N 1
ATOM 881 C CA . ALA A 1 114 ? -5.310 -5.332 0.660 1.00 96.19 114 ALA A CA 1
ATOM 882 C C . ALA A 1 114 ? -6.582 -6.186 0.704 1.00 96.19 114 ALA A C 1
ATOM 884 O O . ALA A 1 114 ? -7.671 -5.654 0.928 1.00 96.19 114 ALA A O 1
ATOM 885 N N . ALA A 1 115 ? -6.462 -7.506 0.551 1.00 95.81 115 ALA A N 1
ATOM 886 C CA . ALA A 1 115 ? -7.597 -8.410 0.705 1.00 95.81 115 ALA A CA 1
ATOM 887 C C . ALA A 1 115 ? -8.106 -8.465 2.158 1.00 95.81 115 ALA A C 1
ATOM 889 O O . ALA A 1 115 ? -9.318 -8.517 2.374 1.00 95.81 115 ALA A O 1
ATOM 890 N N . HIS A 1 116 ? -7.209 -8.429 3.150 1.00 94.44 116 HIS A N 1
ATOM 891 C CA . HIS A 1 116 ? -7.585 -8.326 4.564 1.00 94.44 116 HIS A CA 1
ATOM 892 C C . HIS A 1 116 ? -8.313 -7.012 4.859 1.00 94.44 116 HIS A C 1
ATOM 894 O O . HIS A 1 116 ? -9.418 -7.029 5.396 1.00 94.44 116 HIS A O 1
ATOM 900 N N . VAL A 1 117 ? -7.742 -5.882 4.435 1.00 94.00 117 VAL A N 1
ATOM 901 C CA . VAL A 1 117 ? -8.323 -4.551 4.660 1.00 94.00 117 VAL A CA 1
ATOM 902 C C . VAL A 1 117 ? -9.698 -4.410 4.009 1.00 94.00 117 VAL A C 1
ATOM 904 O O . VAL A 1 117 ? -10.612 -3.875 4.635 1.00 94.00 117 VAL A O 1
ATOM 907 N N . ARG A 1 118 ? -9.889 -4.941 2.793 1.00 95.12 118 ARG A N 1
ATOM 908 C CA . ARG A 1 118 ? -11.209 -4.957 2.143 1.00 95.12 118 ARG A CA 1
ATOM 909 C C . ARG A 1 118 ? -12.242 -5.703 2.986 1.00 95.12 118 ARG A C 1
ATOM 911 O O . ARG A 1 118 ? -13.307 -5.160 3.239 1.00 95.12 118 ARG A O 1
ATOM 918 N N . ARG A 1 119 ? -11.897 -6.887 3.507 1.00 92.50 119 ARG A N 1
ATOM 919 C CA . ARG A 1 119 ? -12.799 -7.646 4.388 1.00 92.50 119 ARG A CA 1
ATOM 920 C C . ARG A 1 119 ? -13.182 -6.868 5.642 1.00 92.50 119 ARG A C 1
ATOM 922 O O . ARG A 1 119 ? -14.338 -6.930 6.045 1.00 92.50 119 ARG A O 1
ATOM 929 N N . ILE A 1 120 ? -12.244 -6.132 6.238 1.00 90.94 120 ILE A N 1
ATOM 930 C CA . ILE A 1 120 ? -12.527 -5.281 7.401 1.00 90.94 120 ILE A CA 1
ATOM 931 C C . ILE A 1 120 ? -13.528 -4.177 7.033 1.00 90.94 120 ILE A C 1
ATOM 933 O O . ILE A 1 120 ? -14.503 -3.975 7.753 1.00 90.94 120 ILE A O 1
ATOM 937 N N . LEU A 1 121 ? -13.329 -3.502 5.897 1.00 90.38 121 LEU A N 1
ATOM 938 C CA . LEU A 1 121 ? -14.243 -2.462 5.409 1.00 90.38 121 LEU A CA 1
ATOM 939 C C . LEU A 1 121 ? -15.634 -3.002 5.043 1.00 90.38 121 LEU A C 1
ATOM 941 O O . LEU A 1 121 ? -16.625 -2.317 5.285 1.00 90.38 121 LEU A O 1
ATOM 945 N N . ASP A 1 122 ? -15.708 -4.229 4.527 1.00 88.94 122 ASP A N 1
ATOM 946 C CA . ASP A 1 122 ? -16.960 -4.914 4.179 1.00 88.94 122 ASP A CA 1
ATOM 947 C C . ASP A 1 122 ? -17.706 -5.466 5.416 1.00 88.94 122 ASP A C 1
ATOM 949 O O . ASP A 1 122 ? -18.771 -6.069 5.285 1.00 88.94 122 ASP A O 1
ATOM 953 N N . GLY A 1 123 ? -17.155 -5.299 6.627 1.00 80.44 123 GLY A N 1
ATOM 954 C CA . GLY A 1 123 ? -17.722 -5.839 7.870 1.00 80.44 123 GLY A CA 1
ATOM 955 C C . GLY A 1 123 ? -17.538 -7.352 8.043 1.00 80.44 123 GLY A C 1
ATOM 956 O O . GLY A 1 123 ? -18.094 -7.939 8.967 1.00 80.44 123 GLY A O 1
ATOM 957 N N . ALA A 1 124 ? -16.751 -7.990 7.173 1.00 62.25 124 ALA A N 1
ATOM 958 C CA . ALA A 1 124 ? -16.414 -9.415 7.215 1.00 62.25 124 ALA A CA 1
ATOM 959 C C . ALA A 1 124 ? -15.091 -9.709 7.955 1.00 62.25 124 ALA A C 1
ATOM 961 O O . ALA A 1 124 ? -14.720 -10.871 8.136 1.00 62.25 124 ALA A O 1
ATOM 962 N N . GLY A 1 125 ? -14.352 -8.674 8.364 1.00 57.88 125 GLY A N 1
ATOM 963 C CA . GLY A 1 125 ? -13.225 -8.796 9.288 1.00 57.88 125 GLY A CA 1
ATOM 964 C C . GLY A 1 125 ? -13.769 -9.017 10.691 1.00 57.88 125 GLY A C 1
ATOM 965 O O . GLY A 1 125 ? -14.256 -8.076 11.304 1.00 57.88 125 GLY A O 1
ATOM 966 N N . LEU A 1 126 ? -13.756 -10.261 11.171 1.00 52.00 126 LEU A N 1
ATOM 967 C CA . LEU A 1 126 ? -14.277 -10.614 12.491 1.00 52.00 126 LEU A CA 1
ATOM 968 C C . LEU A 1 126 ? -13.429 -9.937 13.583 1.00 52.00 126 LEU A C 1
ATOM 970 O O . LEU A 1 126 ? -12.271 -10.326 13.744 1.00 52.00 126 LEU A O 1
ATOM 974 N N . PRO A 1 127 ? -13.966 -8.983 14.371 1.00 51.69 127 PRO A N 1
ATOM 975 C CA . PRO A 1 127 ? -13.280 -8.543 15.573 1.00 51.69 127 PRO A CA 1
ATO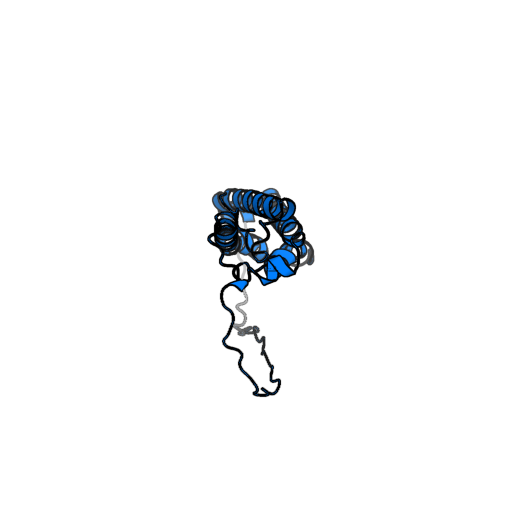M 976 C C . PRO A 1 127 ? -13.262 -9.714 16.562 1.00 51.69 127 PRO A C 1
ATOM 978 O O . PRO A 1 127 ? -14.300 -10.304 16.879 1.00 51.69 127 PRO A O 1
ATOM 981 N N . ILE A 1 128 ? -12.079 -10.049 17.080 1.00 53.19 128 ILE A N 1
ATOM 982 C CA . ILE A 1 128 ? -11.885 -11.156 18.039 1.00 53.19 128 ILE A CA 1
ATOM 983 C C . ILE A 1 128 ? -12.736 -10.986 19.320 1.00 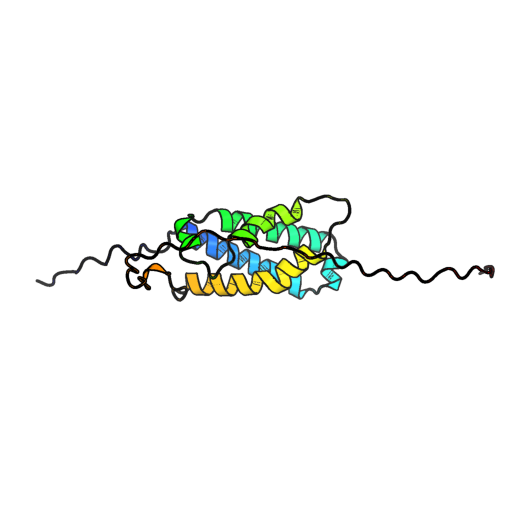53.19 128 ILE A C 1
ATOM 985 O O . ILE A 1 128 ? -12.955 -11.948 20.053 1.00 53.19 128 ILE A O 1
ATOM 989 N N . ALA A 1 129 ? -13.323 -9.806 19.553 1.00 50.41 129 ALA A N 1
ATOM 990 C CA . ALA A 1 129 ? -14.261 -9.545 20.647 1.00 50.41 129 ALA A CA 1
ATOM 991 C C . ALA A 1 129 ? -15.488 -10.490 20.696 1.00 50.41 129 ALA A C 1
ATOM 993 O O . ALA A 1 129 ? -16.121 -10.592 21.743 1.00 50.41 129 ALA A O 1
ATOM 994 N N . MET A 1 130 ? -15.808 -11.231 19.625 1.00 48.31 130 MET A N 1
ATOM 995 C CA . MET A 1 130 ? -16.897 -12.226 19.627 1.00 48.31 130 MET A CA 1
ATOM 996 C C . MET A 1 130 ? -16.492 -13.657 20.019 1.00 48.31 130 MET A C 1
ATOM 998 O O . MET A 1 130 ? -17.366 -14.514 20.146 1.00 48.31 130 MET A O 1
ATOM 1002 N N . THR A 1 131 ? -15.211 -13.939 20.274 1.00 42.06 131 THR A N 1
ATOM 1003 C CA . THR A 1 131 ? -14.789 -15.220 20.864 1.00 42.06 131 THR A CA 1
ATOM 1004 C C . THR A 1 131 ? -14.247 -14.979 22.262 1.00 42.06 131 THR A C 1
ATOM 1006 O O . THR A 1 131 ? -13.036 -14.936 22.475 1.00 42.06 131 THR A O 1
ATOM 1009 N N . ALA A 1 132 ? -15.147 -14.821 23.234 1.00 36.12 132 ALA A N 1
ATOM 1010 C CA . ALA A 1 132 ? -14.777 -15.004 24.629 1.00 36.12 132 ALA A CA 1
ATOM 1011 C C . ALA A 1 132 ? -14.126 -16.398 24.767 1.00 36.12 132 ALA A C 1
ATOM 1013 O O . ALA A 1 132 ? -14.783 -17.398 24.458 1.00 36.12 132 ALA A O 1
ATOM 1014 N N . PRO A 1 133 ? -12.851 -16.515 25.184 1.00 39.81 133 PRO A N 1
ATOM 1015 C CA . PRO A 1 133 ? -12.325 -17.815 25.568 1.00 39.81 133 PRO A CA 1
ATOM 1016 C C . PRO A 1 133 ? -13.137 -18.308 26.777 1.00 39.81 133 PRO A C 1
ATOM 1018 O O . PRO A 1 133 ? -13.508 -17.486 27.624 1.00 39.81 133 PRO A O 1
ATOM 1021 N N . PRO A 1 134 ? -13.418 -19.619 26.922 1.00 39.84 134 PRO A N 1
ATOM 1022 C CA . PRO A 1 134 ? -13.875 -20.113 28.211 1.00 39.84 134 PRO A CA 1
ATOM 1023 C C . PRO A 1 134 ? -12.816 -19.696 29.231 1.00 39.84 134 PRO A C 1
ATOM 1025 O O . PRO A 1 134 ? -11.627 -19.94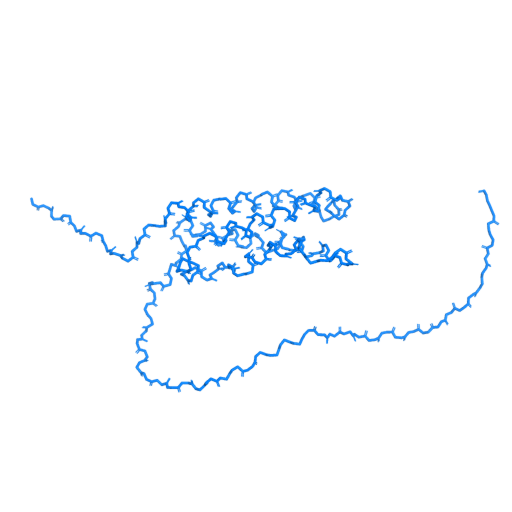5 29.025 1.00 39.84 134 PRO A O 1
ATOM 1028 N N . VAL A 1 135 ? -13.247 -18.998 30.282 1.00 46.44 135 VAL A N 1
ATOM 1029 C CA . VAL A 1 135 ? -12.414 -18.613 31.421 1.00 46.44 135 VAL A CA 1
ATOM 1030 C C . VAL A 1 135 ? -11.622 -19.847 31.857 1.00 46.44 135 VAL A C 1
ATOM 1032 O O . VAL A 1 135 ? -12.161 -20.761 32.478 1.00 46.44 135 VAL A O 1
ATOM 1035 N N . LEU A 1 136 ? -10.339 -19.903 31.492 1.00 44.94 136 LEU A N 1
ATOM 1036 C CA . LEU A 1 136 ? -9.403 -20.877 32.030 1.00 44.94 136 LEU A CA 1
ATOM 1037 C C . LEU A 1 136 ? -8.991 -20.355 33.397 1.00 44.94 136 LEU A C 1
ATOM 1039 O O . LEU A 1 136 ? -7.990 -19.659 33.565 1.00 44.94 136 LEU A O 1
ATOM 1043 N N . THR A 1 137 ? -9.816 -20.676 34.385 1.00 48.41 137 THR A N 1
ATOM 1044 C CA . THR A 1 137 ? -9.456 -20.557 35.787 1.00 48.41 137 THR A CA 1
ATOM 1045 C C . THR A 1 137 ? -8.209 -21.409 36.021 1.00 48.41 137 THR A C 1
ATOM 1047 O O . THR A 1 137 ? -8.263 -22.634 35.993 1.00 48.41 137 THR A O 1
ATOM 1050 N N . GLY A 1 138 ? -7.077 -20.739 36.230 1.00 46.12 138 GLY A N 1
ATOM 1051 C CA . GLY A 1 138 ? -5.913 -21.270 36.928 1.00 46.12 138 GLY A CA 1
ATOM 1052 C C . GLY A 1 138 ? -5.171 -22.422 36.254 1.00 46.12 138 GLY A C 1
ATOM 1053 O O . GLY A 1 138 ? -5.370 -23.586 36.591 1.00 46.12 138 GLY A O 1
ATOM 1054 N N . ARG A 1 139 ? -4.153 -22.093 35.454 1.00 44.66 139 ARG A N 1
ATOM 1055 C CA . ARG A 1 139 ? -2.898 -22.855 35.485 1.00 44.66 139 ARG A CA 1
ATOM 1056 C C . ARG A 1 139 ? -1.730 -21.997 35.019 1.00 44.66 139 ARG A C 1
ATOM 1058 O O . ARG A 1 139 ? -1.701 -21.496 33.903 1.00 44.66 139 ARG A O 1
ATOM 1065 N N . SER A 1 140 ? -0.792 -21.819 35.943 1.00 42.34 140 SER A N 1
ATOM 1066 C CA . SER A 1 140 ? 0.497 -21.169 35.744 1.00 42.34 140 SER A CA 1
ATOM 1067 C C . SER A 1 140 ? 1.270 -21.891 34.637 1.00 42.34 140 SER A C 1
ATOM 1069 O O . SER A 1 140 ? 1.546 -23.084 34.769 1.00 42.34 140 SER A O 1
ATOM 1071 N N . PHE A 1 141 ? 1.606 -21.187 33.555 1.00 40.25 141 PHE A N 1
ATOM 1072 C CA . PHE A 1 141 ? 2.560 -21.667 32.558 1.00 40.25 141 PHE A CA 1
ATOM 1073 C C . PHE A 1 141 ? 3.873 -20.897 32.721 1.00 40.25 141 PHE A C 1
ATOM 1075 O O . PHE A 1 141 ? 3.870 -19.666 32.639 1.00 40.25 141 PHE A O 1
ATOM 1082 N N . PRO A 1 142 ? 5.000 -21.586 32.973 1.00 44.22 142 PRO A N 1
ATOM 1083 C CA . PRO A 1 142 ? 6.290 -20.934 33.084 1.00 44.22 142 PRO A CA 1
ATOM 1084 C C . PRO A 1 142 ? 6.746 -20.410 31.720 1.00 44.22 142 PRO A C 1
ATOM 1086 O O . PRO A 1 142 ? 6.670 -21.090 30.697 1.00 44.22 142 PRO A O 1
ATOM 1089 N N . CYS A 1 143 ? 7.246 -19.179 31.751 1.00 42.34 143 CYS A N 1
ATOM 1090 C CA . CYS A 1 143 ? 7.886 -18.475 30.653 1.00 42.34 143 CYS A CA 1
ATOM 1091 C C . CYS A 1 143 ? 9.009 -19.331 30.040 1.00 42.34 143 CYS A C 1
ATOM 1093 O O . CYS A 1 143 ? 9.968 -19.681 30.730 1.00 42.34 143 CYS A O 1
ATOM 1095 N N . ARG A 1 144 ? 8.912 -19.658 28.745 1.00 38.84 144 ARG A N 1
ATOM 1096 C CA . ARG A 1 144 ? 10.046 -20.189 27.977 1.00 38.84 144 ARG A CA 1
ATOM 1097 C C . ARG A 1 144 ? 9.931 -19.830 26.495 1.00 38.84 144 ARG A C 1
ATOM 1099 O O . ARG A 1 144 ? 9.424 -20.593 25.684 1.00 38.84 144 ARG A O 1
ATOM 1106 N N . SER A 1 145 ? 10.438 -18.645 26.163 1.00 44.16 145 SER A N 1
ATOM 1107 C CA . SER A 1 145 ? 11.091 -18.401 24.869 1.00 44.16 145 SER A CA 1
ATOM 1108 C C . SER A 1 145 ? 12.405 -19.208 24.856 1.00 44.16 145 SER A C 1
ATOM 1110 O O . SER A 1 145 ? 13.009 -19.370 25.924 1.00 44.16 145 SER A O 1
ATOM 1112 N N . PRO A 1 146 ? 12.828 -19.784 23.718 1.00 51.47 146 PRO A N 1
ATOM 1113 C CA . PRO A 1 146 ? 13.592 -18.984 22.763 1.00 51.47 146 PRO A CA 1
ATOM 1114 C C . PRO A 1 146 ? 13.227 -19.271 21.299 1.00 51.47 146 PRO A C 1
ATOM 1116 O O . PRO A 1 146 ? 13.242 -20.412 20.847 1.00 51.47 146 PRO A O 1
ATOM 1119 N N . PHE A 1 147 ? 12.985 -18.212 20.530 1.00 34.38 147 PHE A N 1
ATOM 1120 C CA . PHE A 1 147 ? 13.203 -18.222 19.081 1.00 34.38 147 PHE A CA 1
ATOM 1121 C C . PHE A 1 147 ? 14.710 -18.354 18.799 1.00 34.38 147 PHE A C 1
ATOM 1123 O O . PHE A 1 147 ? 15.472 -17.527 19.303 1.00 34.38 147 PHE A O 1
ATOM 1130 N N . PRO A 1 148 ? 15.158 -19.283 17.938 1.00 43.06 148 PRO A N 1
ATOM 1131 C CA . PRO A 1 148 ? 16.396 -19.117 17.198 1.00 43.06 148 PRO A CA 1
ATOM 1132 C C . PRO A 1 148 ? 16.071 -18.580 15.797 1.00 43.06 148 PRO A C 1
ATOM 1134 O O . PRO A 1 148 ? 15.582 -19.300 14.929 1.00 43.06 148 PRO A O 1
ATOM 1137 N N . LEU A 1 149 ? 16.346 -17.293 15.569 1.00 41.16 149 LEU A N 1
ATOM 1138 C CA . LEU A 1 149 ? 16.565 -16.772 14.221 1.00 41.16 149 LEU A CA 1
ATOM 1139 C C . LEU A 1 149 ? 17.978 -17.188 13.798 1.00 41.16 149 LEU A C 1
ATOM 1141 O O . LEU A 1 149 ? 18.958 -16.534 14.146 1.00 41.16 149 LEU A O 1
ATOM 1145 N N . SER A 1 150 ? 18.080 -18.283 13.053 1.00 41.66 150 SER A N 1
ATOM 1146 C CA . SER A 1 150 ? 19.282 -18.628 12.297 1.00 41.66 150 SER A CA 1
ATOM 1147 C C . SER A 1 150 ? 18.908 -18.685 10.822 1.00 41.66 150 SER A C 1
ATOM 1149 O O . SER A 1 150 ? 18.356 -19.672 10.351 1.00 41.66 150 SER A O 1
ATOM 1151 N N . PHE A 1 151 ? 19.195 -17.604 10.098 1.00 39.44 151 PHE A N 1
ATOM 1152 C CA . PHE A 1 151 ? 19.298 -17.624 8.642 1.00 39.44 151 PHE A CA 1
ATOM 1153 C C . PHE A 1 151 ? 20.678 -17.069 8.280 1.00 39.44 151 PHE A C 1
ATOM 1155 O O . PHE A 1 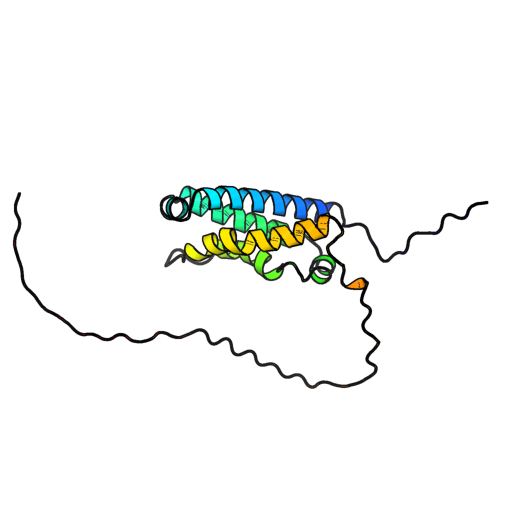151 ? 20.881 -15.871 8.091 1.00 39.44 151 PHE A O 1
ATOM 1162 N N . HIS A 1 152 ? 21.655 -17.968 8.320 1.00 46.31 152 HIS A N 1
ATOM 1163 C CA . HIS A 1 152 ? 22.956 -17.833 7.684 1.00 46.31 152 HIS A CA 1
ATOM 1164 C C . HIS A 1 152 ? 23.321 -19.228 7.191 1.00 46.31 152 HIS A C 1
ATOM 1166 O O . HIS A 1 152 ? 23.719 -20.078 7.981 1.00 46.31 152 HIS A O 1
ATOM 1172 N N . ASP A 1 153 ? 23.172 -19.446 5.890 1.00 40.50 153 ASP A N 1
ATOM 1173 C CA . ASP A 1 153 ? 23.911 -20.485 5.188 1.00 40.50 153 ASP A CA 1
ATOM 1174 C C . ASP A 1 153 ? 24.590 -19.829 3.983 1.00 40.50 153 ASP A C 1
ATOM 1176 O O . ASP A 1 153 ? 23.981 -19.572 2.945 1.00 40.50 153 ASP A O 1
ATOM 1180 N N . LYS A 1 154 ? 25.856 -19.450 4.182 1.00 43.97 154 LYS A N 1
ATOM 1181 C CA . LYS A 1 154 ? 26.803 -19.216 3.095 1.00 43.97 154 LYS A CA 1
ATOM 1182 C C . LYS A 1 154 ? 27.534 -20.536 2.879 1.00 43.97 154 LYS A C 1
ATOM 1184 O O . LYS A 1 154 ? 28.468 -20.843 3.618 1.00 43.97 154 LYS A O 1
ATOM 1189 N N . GLY A 1 155 ? 27.135 -21.287 1.860 1.00 38.81 155 GLY A N 1
ATOM 1190 C CA . GLY A 1 155 ? 27.937 -22.396 1.354 1.00 38.81 155 GLY A CA 1
ATOM 1191 C C . GLY A 1 155 ? 29.212 -21.878 0.664 1.00 38.81 155 GLY A C 1
ATOM 1192 O O . GLY A 1 155 ? 29.138 -20.894 -0.079 1.00 38.81 155 GLY A O 1
ATOM 1193 N N . PRO A 1 156 ? 30.386 -22.498 0.881 1.00 42.56 156 PRO A N 1
ATOM 1194 C CA . PRO A 1 156 ? 31.607 -22.157 0.169 1.00 42.56 156 PRO A CA 1
ATOM 1195 C C . PRO A 1 156 ? 31.684 -22.952 -1.141 1.00 42.56 156 PRO A C 1
ATOM 1197 O O . PRO A 1 156 ? 31.667 -24.180 -1.123 1.00 42.56 156 PRO A O 1
ATOM 1200 N N . SER A 1 157 ? 31.854 -22.274 -2.276 1.00 44.75 157 SER A N 1
ATOM 1201 C CA . SER A 1 157 ? 32.393 -22.907 -3.485 1.00 44.75 157 SER A CA 1
ATOM 1202 C C . SER A 1 157 ? 33.745 -22.286 -3.796 1.00 44.75 157 SER A C 1
ATOM 1204 O O . SER A 1 157 ? 33.849 -21.250 -4.445 1.00 44.75 157 SER A O 1
ATOM 1206 N N . ALA A 1 158 ? 34.786 -22.939 -3.285 1.00 40.75 158 ALA A N 1
ATOM 1207 C CA . ALA A 1 158 ? 36.141 -22.796 -3.779 1.00 40.75 158 ALA A CA 1
ATOM 1208 C C . ALA A 1 158 ? 36.303 -23.707 -5.006 1.00 40.75 158 ALA A C 1
ATOM 1210 O O . ALA A 1 158 ? 36.171 -24.924 -4.907 1.00 40.75 158 ALA A O 1
ATOM 1211 N N . GLY A 1 159 ? 36.599 -23.107 -6.154 1.00 38.19 159 GLY A N 1
ATOM 1212 C CA . GLY A 1 159 ? 37.156 -23.762 -7.331 1.00 38.19 159 GLY A CA 1
ATOM 1213 C C . GLY A 1 159 ? 38.199 -22.811 -7.902 1.00 38.19 159 GLY A C 1
ATOM 1214 O O . GLY A 1 159 ? 37.848 -21.718 -8.331 1.00 38.19 159 GLY A O 1
ATOM 1215 N N . GLY A 1 160 ? 39.471 -23.185 -7.762 1.00 41.34 160 GLY A N 1
ATOM 1216 C CA . GLY A 1 160 ? 40.651 -22.370 -8.056 1.00 41.34 160 GLY A CA 1
ATOM 1217 C C . GLY A 1 160 ? 40.910 -22.090 -9.548 1.00 41.34 160 GLY A C 1
ATOM 1218 O O . GLY A 1 160 ? 40.051 -22.338 -10.390 1.00 41.34 160 GLY A O 1
ATOM 1219 N N . PRO A 1 161 ? 42.092 -21.533 -9.865 1.00 50.00 161 PRO A N 1
ATOM 1220 C CA . PRO A 1 161 ? 42.304 -20.632 -10.992 1.00 50.00 161 PRO A CA 1
ATOM 1221 C C . PRO A 1 161 ? 42.591 -21.368 -12.303 1.00 50.00 161 PRO A C 1
ATOM 1223 O O . PRO A 1 161 ? 43.217 -22.425 -12.311 1.00 50.00 161 PRO A O 1
ATOM 1226 N N . MET A 1 162 ? 42.205 -20.749 -13.417 1.00 41.09 162 MET A N 1
ATOM 1227 C CA . MET A 1 162 ? 42.758 -21.050 -14.736 1.00 41.09 162 MET A CA 1
ATOM 1228 C C . MET A 1 162 ? 43.310 -19.754 -15.321 1.00 41.09 162 MET A C 1
ATOM 1230 O O . MET A 1 162 ? 42.567 -18.890 -15.786 1.00 41.09 162 MET A O 1
ATOM 1234 N N . ASP A 1 163 ? 44.629 -19.630 -15.234 1.00 38.78 163 ASP A N 1
ATOM 1235 C CA . ASP A 1 163 ? 45.426 -18.624 -15.918 1.00 38.78 163 ASP A CA 1
ATOM 1236 C C . ASP A 1 163 ? 45.548 -18.949 -17.421 1.00 38.78 163 ASP A C 1
ATOM 1238 O O . ASP A 1 163 ? 46.075 -19.999 -17.782 1.00 38.78 163 ASP A O 1
ATOM 1242 N N . LEU A 1 164 ? 45.142 -17.959 -18.237 1.00 39.47 164 LEU A N 1
ATOM 1243 C CA . LEU A 1 164 ? 45.759 -17.466 -19.493 1.00 39.47 164 LEU A CA 1
ATOM 1244 C C . LEU A 1 164 ? 45.731 -18.365 -20.765 1.00 39.47 164 LEU A C 1
ATOM 1246 O O . LEU A 1 164 ? 45.574 -19.576 -20.644 1.00 39.47 164 LEU A O 1
ATOM 1250 N N . PRO A 1 165 ? 45.936 -17.830 -22.005 1.00 49.41 165 PRO A N 1
ATOM 1251 C CA . PRO A 1 165 ? 46.297 -16.454 -22.401 1.00 49.41 165 PRO A CA 1
ATOM 1252 C C . PRO A 1 165 ? 45.488 -15.813 -23.569 1.00 49.41 165 PRO A C 1
ATOM 1254 O O . PRO A 1 165 ? 44.884 -16.479 -24.400 1.00 49.41 165 PRO A O 1
ATOM 1257 N N . PHE A 1 166 ? 45.560 -14.476 -23.620 1.00 43.41 166 PHE A N 1
ATOM 1258 C CA . PHE A 1 166 ? 45.847 -13.602 -24.779 1.00 43.41 166 PHE A CA 1
ATOM 1259 C C . PHE A 1 166 ? 45.340 -13.991 -26.189 1.00 43.41 166 PHE A C 1
ATOM 1261 O O . PHE A 1 166 ? 45.866 -14.905 -26.820 1.00 43.41 166 PHE A O 1
ATOM 1268 N N . ALA A 1 167 ? 44.462 -13.159 -26.763 1.00 44.69 167 ALA A N 1
ATOM 1269 C CA . ALA A 1 167 ? 44.465 -12.884 -28.201 1.00 44.69 167 ALA A CA 1
ATOM 1270 C C . ALA A 1 167 ? 43.963 -11.457 -28.485 1.00 44.69 167 ALA A C 1
ATOM 1272 O O . ALA A 1 167 ? 42.894 -11.044 -28.039 1.00 44.69 167 ALA A O 1
ATOM 1273 N N . ASP A 1 168 ? 44.814 -10.733 -29.202 1.00 48.84 168 ASP A N 1
ATOM 1274 C CA . ASP A 1 168 ? 44.722 -9.359 -29.676 1.00 48.84 168 ASP A CA 1
ATOM 1275 C C . ASP A 1 168 ? 43.471 -9.020 -30.517 1.00 48.84 168 ASP A C 1
ATOM 1277 O O . ASP A 1 168 ? 42.910 -9.846 -31.236 1.00 48.84 168 ASP A O 1
ATOM 1281 N N . ARG A 1 169 ? 43.117 -7.726 -30.470 1.00 40.88 169 ARG A N 1
ATOM 1282 C CA . ARG A 1 169 ? 42.374 -6.931 -31.484 1.00 40.88 169 ARG A CA 1
ATOM 1283 C C . ARG A 1 169 ? 43.015 -7.077 -32.895 1.00 40.88 169 ARG A C 1
ATOM 1285 O O . ARG A 1 169 ? 44.179 -7.460 -32.931 1.00 40.88 169 ARG A O 1
ATOM 1292 N N . PRO A 1 170 ? 42.402 -6.684 -34.047 1.00 59.09 170 PRO A N 1
ATOM 1293 C CA . PRO A 1 170 ? 41.656 -5.425 -34.225 1.00 59.09 170 PRO A CA 1
ATOM 1294 C C . PRO A 1 170 ? 40.538 -5.386 -35.295 1.00 59.09 170 PRO A C 1
ATOM 1296 O O . PRO A 1 170 ? 40.312 -6.329 -36.050 1.00 59.09 170 PRO A O 1
ATOM 1299 N N . GLY A 1 171 ? 39.882 -4.220 -35.351 1.00 47.91 171 GLY A N 1
ATOM 1300 C CA . GLY A 1 171 ? 38.990 -3.724 -36.400 1.00 47.91 171 GLY A CA 1
ATOM 1301 C C . GLY A 1 171 ? 38.541 -2.313 -36.054 1.00 47.91 171 GLY A C 1
ATOM 1302 O O . GLY A 1 171 ? 37.721 -2.207 -35.118 1.00 47.91 171 GLY A O 1
#

InterPro domains:
  IPR008201 Ribonuclease HepT-like [PF01934] (35-119)

pLDDT: mean 72.34, std 23.2, range [34.38, 97.88]

Secondary structure (DSSP, 8-state):
---PPPPPTT-----HHHHHHHHHHHHHHHHHHHHHTT-HHHHHH-HHHHHHHHHHHHHHHHHTTSS-HHHHHH-TTS-HHHHHGGGTTTTS-TTS--THHHHHIIIIIHHHHHHHHHHHHTT-S--GGG-PPP-------------------------------------

Radius of gyration: 24.76 Å; chains: 1; bounding box: 92×32×73 Å